Protein AF-A0A7V9HTX9-F1 (afdb_monomer_lite)

Radius of gyration: 19.85 Å; chains: 1; bounding box: 39×56×28 Å

pLDDT: mean 83.44, std 15.08, range [38.59, 98.44]

Secondary structure (DSSP, 8-state):
-PPPPTT--EEEEEE-S--STT---PPEEEEEE---S--SSS-SSGGGSHHHHHHHHHHHHHSSPPPHHHHHHHHHHHHTTTT-HHHHHHHHHHHHHHHHHSHHHHHHTT-

Sequence (111 aa):
MVNLPFNEPLYLFVDSPFNDVRGSGPYTLRIQDVTIAPASCASTNPIDCTDFFVRQHYSDFLNREPDTPGLTFWTNDINVCGADVQCVEVKRINVSAAFFLSIEFQQTGYL

Structure (mmCIF, N/CA/C/O backbone):
data_AF-A0A7V9HTX9-F1
#
_entry.id   AF-A0A7V9HTX9-F1
#
loop_
_atom_site.group_PDB
_atom_site.id
_atom_site.type_symbol
_atom_site.label_atom_id
_atom_site.label_alt_id
_atom_site.label_comp_id
_atom_site.label_asym_id
_atom_site.label_entity_id
_atom_site.label_seq_id
_atom_site.pdbx_PDB_ins_code
_atom_site.Cartn_x
_atom_site.Cartn_y
_atom_site.Cartn_z
_atom_site.occupancy
_atom_site.B_iso_or_equiv
_atom_site.auth_seq_id
_atom_site.auth_comp_id
_atom_site.auth_asym_id
_atom_site.auth_atom_id
_atom_site.pdbx_PDB_model_num
ATOM 1 N N . MET A 1 1 ? 19.115 27.131 8.680 1.00 38.59 1 MET A N 1
ATOM 2 C CA . MET A 1 1 ? 18.928 27.417 7.243 1.00 38.59 1 MET A CA 1
ATOM 3 C C . MET A 1 1 ? 18.306 26.184 6.628 1.00 38.59 1 MET A C 1
ATOM 5 O O . MET A 1 1 ? 18.918 25.128 6.698 1.00 38.59 1 MET A O 1
ATOM 9 N N . VAL A 1 2 ? 17.072 26.290 6.145 1.00 48.34 2 VAL A N 1
ATOM 10 C CA . VAL A 1 2 ? 16.437 25.223 5.365 1.00 48.34 2 VAL A CA 1
ATOM 11 C C . VAL A 1 2 ? 16.901 25.437 3.928 1.00 48.34 2 VAL A C 1
ATOM 13 O O . VAL A 1 2 ? 16.665 26.507 3.373 1.00 48.34 2 VAL A O 1
ATOM 16 N N . ASN A 1 3 ? 17.643 24.484 3.369 1.00 53.16 3 ASN A N 1
ATOM 17 C CA . ASN A 1 3 ? 18.049 24.545 1.968 1.00 53.16 3 ASN A CA 1
ATOM 18 C C . ASN A 1 3 ? 16.812 24.285 1.107 1.00 53.16 3 ASN A C 1
ATOM 20 O O . ASN A 1 3 ? 16.169 23.249 1.262 1.00 53.16 3 ASN A O 1
ATOM 24 N N . LEU A 1 4 ? 16.472 25.231 0.232 1.00 58.78 4 LEU A N 1
ATOM 25 C CA . LEU A 1 4 ? 15.424 25.028 -0.762 1.00 58.78 4 LEU A CA 1
ATOM 26 C C . LEU A 1 4 ? 15.963 24.091 -1.856 1.00 58.78 4 LEU A C 1
ATOM 28 O O . LEU A 1 4 ? 17.106 24.283 -2.290 1.00 58.78 4 LEU A O 1
ATOM 32 N N . PRO A 1 5 ? 15.193 23.076 -2.283 1.00 63.03 5 PRO A N 1
ATOM 33 C CA . PRO A 1 5 ? 15.617 22.171 -3.341 1.00 63.03 5 PRO A CA 1
ATOM 34 C C . PRO A 1 5 ? 15.827 22.958 -4.642 1.00 63.03 5 PRO A C 1
ATOM 36 O O . PRO A 1 5 ? 14.998 23.777 -5.041 1.00 63.03 5 PRO A O 1
ATOM 39 N N . PHE A 1 6 ? 16.978 22.755 -5.283 1.00 54.91 6 PHE A N 1
ATOM 40 C CA . PHE A 1 6 ? 17.284 23.390 -6.561 1.00 54.91 6 PHE A CA 1
ATOM 41 C C . PHE A 1 6 ? 16.400 22.783 -7.660 1.00 54.91 6 PHE A C 1
ATOM 43 O O . PHE A 1 6 ? 16.388 21.568 -7.823 1.00 54.91 6 PHE A O 1
ATOM 50 N N . ASN A 1 7 ? 15.749 23.645 -8.452 1.00 63.97 7 ASN A N 1
ATOM 51 C CA . ASN A 1 7 ? 14.964 23.299 -9.646 1.00 63.97 7 ASN A CA 1
ATOM 52 C C . ASN A 1 7 ? 13.579 22.652 -9.413 1.00 63.97 7 ASN A C 1
ATOM 54 O O . ASN A 1 7 ? 13.042 22.054 -10.342 1.00 63.97 7 ASN A O 1
ATOM 58 N N . GLU A 1 8 ? 12.979 22.822 -8.230 1.00 70.00 8 GLU A N 1
ATOM 59 C CA . GLU A 1 8 ? 11.571 22.459 -7.990 1.00 70.00 8 GLU A CA 1
ATOM 60 C C . GLU A 1 8 ? 10.631 23.658 -8.235 1.00 70.00 8 GLU A C 1
ATOM 62 O O . GLU A 1 8 ? 10.935 24.773 -7.786 1.00 70.00 8 GLU A O 1
ATOM 67 N N . PRO A 1 9 ? 9.497 23.482 -8.948 1.00 72.69 9 PRO A N 1
ATOM 68 C CA . PRO A 1 9 ? 8.521 24.544 -9.148 1.00 72.69 9 PRO A CA 1
ATOM 69 C C . PRO A 1 9 ? 7.810 24.857 -7.829 1.00 72.69 9 PRO A C 1
ATOM 71 O O . PRO A 1 9 ? 6.999 24.085 -7.326 1.00 72.69 9 PRO A O 1
ATOM 74 N N . LEU A 1 10 ? 8.095 26.034 -7.281 1.00 76.50 10 LEU A N 1
ATOM 75 C CA . LEU A 1 10 ? 7.432 26.522 -6.082 1.00 76.50 10 LEU A CA 1
ATOM 76 C C . LEU A 1 10 ? 6.204 27.356 -6.445 1.00 76.50 10 LEU A C 1
ATOM 78 O O . LEU A 1 10 ? 6.260 28.222 -7.321 1.00 76.50 10 LEU A O 1
ATOM 82 N N . TYR A 1 11 ? 5.109 27.137 -5.724 1.00 80.62 11 TYR A N 1
ATOM 83 C CA . TYR A 1 11 ? 3.855 27.847 -5.940 1.00 80.62 11 TYR A CA 1
ATOM 84 C C . TYR A 1 11 ? 3.644 28.891 -4.846 1.00 80.62 11 TYR A C 1
ATOM 86 O O . TYR A 1 11 ? 3.912 28.651 -3.665 1.00 80.62 11 TYR A O 1
ATOM 94 N N . LEU A 1 12 ? 3.171 30.072 -5.253 1.00 83.88 12 LEU A N 1
ATOM 95 C CA . LEU A 1 12 ? 2.777 31.132 -4.335 1.00 83.88 12 LEU A CA 1
ATOM 96 C C . LEU A 1 12 ? 1.340 30.895 -3.881 1.00 83.88 12 LEU A C 1
ATOM 98 O O . 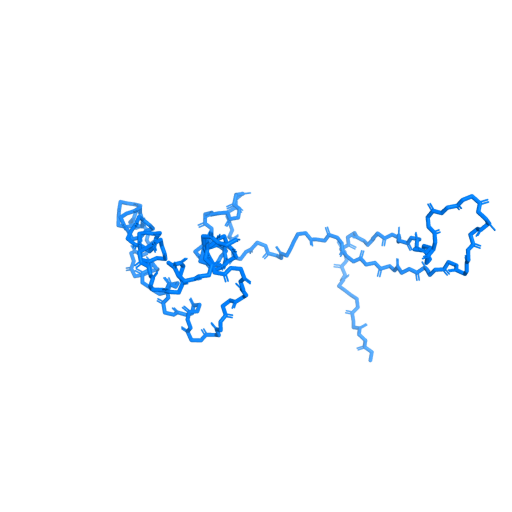LEU A 1 12 ? 0.413 30.900 -4.690 1.00 83.88 12 LEU A O 1
ATOM 102 N N . PHE A 1 13 ? 1.168 30.758 -2.576 1.00 78.94 13 PHE A N 1
ATOM 103 C CA . PHE A 1 13 ? -0.127 30.683 -1.930 1.00 78.94 13 PHE A CA 1
ATOM 104 C C . PHE A 1 13 ? -0.436 31.999 -1.229 1.00 78.94 13 PHE A C 1
ATOM 106 O O . PHE A 1 13 ? 0.414 32.566 -0.537 1.00 78.94 13 PHE A O 1
ATOM 113 N N . VAL A 1 14 ? -1.673 32.454 -1.413 1.00 82.75 14 VAL A N 1
ATOM 114 C CA . VAL A 1 14 ? -2.244 33.615 -0.735 1.00 82.75 14 VAL A CA 1
ATOM 115 C C . VAL A 1 14 ? -3.384 33.106 0.134 1.00 82.75 14 VAL A C 1
ATOM 117 O O . VAL A 1 14 ? -4.466 32.820 -0.376 1.00 82.75 14 VAL A O 1
ATOM 120 N N . ASP A 1 15 ? -3.138 32.964 1.433 1.00 80.19 15 ASP A N 1
ATOM 121 C CA . ASP A 1 15 ? -4.172 32.530 2.370 1.00 80.19 15 ASP A CA 1
ATOM 122 C C . ASP A 1 15 ? -4.850 33.729 3.002 1.00 80.19 15 ASP A C 1
ATOM 124 O O . ASP A 1 15 ? -4.179 34.628 3.516 1.00 80.19 15 ASP A O 1
ATOM 128 N N . SER A 1 16 ? -6.176 33.699 3.049 1.00 76.06 16 SER A N 1
ATOM 129 C CA . SER A 1 16 ? -6.960 34.563 3.920 1.00 76.06 16 SER A CA 1
ATOM 130 C C . SER A 1 16 ? -7.568 33.744 5.060 1.00 76.06 16 SER A C 1
ATOM 132 O O . SER A 1 16 ? -8.113 32.668 4.818 1.00 76.06 16 SER A O 1
ATOM 134 N N . PRO A 1 17 ? -7.557 34.254 6.303 1.00 68.56 17 PRO A N 1
ATOM 135 C CA . PRO A 1 17 ? -8.255 33.612 7.418 1.00 68.56 17 PRO A CA 1
ATOM 136 C C . PRO A 1 17 ? -9.784 33.637 7.258 1.00 68.56 17 PRO A C 1
ATOM 138 O O . PRO A 1 17 ? -10.485 32.884 7.927 1.00 68.56 17 PRO A O 1
ATOM 141 N N . PHE A 1 18 ? -10.303 34.488 6.367 1.00 66.38 18 PHE A N 1
ATOM 142 C CA . PHE A 1 18 ? -11.725 34.617 6.069 1.00 66.38 18 PHE A CA 1
ATOM 143 C C . PHE A 1 18 ? -11.933 34.595 4.553 1.00 66.38 18 PHE A C 1
ATOM 145 O O . PHE A 1 18 ? -11.355 35.417 3.846 1.00 66.38 18 PHE A O 1
ATOM 152 N N . ASN A 1 19 ? -12.769 33.676 4.063 1.00 61.53 19 ASN A N 1
ATOM 153 C CA . ASN A 1 19 ? -13.184 33.593 2.656 1.00 61.53 19 ASN A CA 1
ATOM 154 C C . ASN A 1 19 ? -14.571 34.237 2.463 1.00 61.53 19 ASN A C 1
ATOM 156 O O . ASN A 1 19 ? -15.467 33.624 1.885 1.00 61.53 19 ASN A O 1
ATOM 160 N N . ASP A 1 20 ? -14.783 35.440 3.006 1.00 63.88 20 ASP A N 1
ATOM 161 C CA . ASP A 1 20 ? -16.068 36.142 2.931 1.00 63.88 20 ASP A CA 1
ATOM 162 C C . ASP A 1 20 ? -15.942 37.618 2.497 1.00 63.88 20 ASP A C 1
ATOM 164 O O . ASP A 1 20 ? -14.858 38.165 2.296 1.00 63.88 20 ASP A O 1
ATOM 168 N N . VAL A 1 21 ? -17.097 38.259 2.297 1.00 60.53 21 VAL A N 1
ATOM 169 C CA . VAL A 1 21 ? -17.243 39.617 1.741 1.00 60.53 21 VAL A CA 1
ATOM 170 C C . VAL A 1 21 ? -16.892 40.740 2.727 1.00 60.53 21 VAL A C 1
ATOM 172 O O . VAL A 1 21 ? -16.978 41.910 2.357 1.00 60.53 21 VAL A O 1
ATOM 175 N N . ARG A 1 22 ? -16.506 40.438 3.978 1.00 62.78 22 ARG A N 1
ATOM 176 C CA . ARG A 1 22 ? -16.258 41.457 5.022 1.00 62.78 22 ARG A CA 1
ATOM 177 C C . ARG A 1 22 ? -14.897 42.151 4.906 1.00 62.78 22 ARG A C 1
ATOM 179 O O . ARG A 1 22 ? -14.527 42.934 5.778 1.00 62.78 22 ARG A O 1
ATOM 186 N N . GLY A 1 23 ? -14.211 41.946 3.787 1.00 57.66 23 GLY A N 1
ATOM 187 C CA . GLY A 1 23 ? -12.867 42.437 3.540 1.00 57.66 23 GLY A CA 1
ATOM 188 C C . GLY A 1 23 ? -11.862 41.385 3.972 1.00 57.66 23 GLY A C 1
ATOM 189 O O . GLY A 1 23 ? -11.979 40.784 5.039 1.00 57.66 23 GLY A O 1
ATOM 190 N N . SER A 1 24 ? -10.877 41.138 3.117 1.00 62.72 24 SER A N 1
ATOM 191 C CA . SER A 1 24 ? -9.832 40.180 3.424 1.00 62.72 24 SER A CA 1
ATOM 192 C C . SER A 1 24 ? -9.103 40.606 4.691 1.00 62.72 24 SER A C 1
ATOM 194 O O . SER A 1 24 ? -8.523 41.695 4.743 1.00 62.72 24 SER A O 1
ATOM 196 N N . GLY A 1 25 ? -9.117 39.742 5.703 1.00 66.62 25 GLY A N 1
ATOM 197 C CA . GLY A 1 25 ? -8.177 39.839 6.813 1.00 66.62 25 GLY A CA 1
ATOM 198 C C . GLY A 1 25 ? -6.720 39.815 6.320 1.00 66.62 25 GLY A C 1
ATOM 199 O O . GLY A 1 25 ? -6.465 39.753 5.115 1.00 66.62 25 GLY A O 1
ATOM 200 N N . PRO A 1 26 ? -5.735 39.860 7.229 1.00 75.12 26 PRO A N 1
ATOM 201 C CA . PRO A 1 26 ? -4.332 39.793 6.836 1.00 75.12 26 PRO A CA 1
ATOM 202 C C . PRO A 1 26 ? -4.080 38.558 5.962 1.00 75.12 26 PRO A C 1
ATOM 204 O O . PRO A 1 26 ? -4.430 37.442 6.347 1.00 75.12 26 PRO A O 1
ATOM 207 N N . TYR A 1 27 ? -3.485 38.769 4.787 1.00 77.44 27 TYR A N 1
ATOM 208 C CA . TYR A 1 27 ? -3.076 37.676 3.916 1.00 77.44 27 TYR A CA 1
ATOM 209 C C . TYR A 1 27 ? -1.760 37.086 4.402 1.00 77.44 27 TYR A C 1
ATOM 211 O O . TYR A 1 27 ? -0.822 37.824 4.714 1.00 77.44 27 TYR A O 1
ATOM 219 N N . THR A 1 28 ? -1.667 35.761 4.404 1.00 80.38 28 THR A N 1
ATOM 220 C CA . THR A 1 28 ? -0.380 35.078 4.535 1.00 80.38 28 THR A CA 1
ATOM 221 C C . THR A 1 28 ? 0.116 34.706 3.148 1.00 80.38 28 THR A C 1
ATOM 223 O O . THR A 1 28 ? -0.588 34.050 2.384 1.00 80.38 28 THR A O 1
ATOM 226 N N . LEU A 1 29 ? 1.332 35.144 2.821 1.00 83.38 29 LEU A N 1
ATOM 227 C CA . LEU A 1 29 ? 2.042 34.713 1.623 1.00 83.38 29 LEU A CA 1
ATOM 228 C C . LEU A 1 29 ? 2.977 33.576 2.015 1.00 83.38 29 LEU A C 1
ATOM 230 O O . LEU A 1 29 ? 3.902 33.787 2.803 1.00 83.38 29 LEU A O 1
ATOM 234 N N . ARG A 1 30 ? 2.758 32.384 1.460 1.00 81.94 30 ARG A N 1
ATOM 235 C CA . ARG A 1 30 ? 3.710 31.277 1.587 1.00 81.94 30 ARG A CA 1
ATOM 236 C C . ARG A 1 30 ? 4.105 30.758 0.217 1.00 81.94 30 ARG A C 1
ATOM 238 O O . ARG A 1 30 ? 3.291 30.691 -0.698 1.00 81.94 30 ARG A O 1
ATOM 245 N N . ILE A 1 31 ? 5.369 30.390 0.097 1.00 81.50 31 ILE A N 1
ATOM 246 C CA . ILE A 1 31 ? 5.897 29.690 -1.065 1.00 81.50 31 ILE A CA 1
ATOM 247 C C . ILE A 1 31 ? 6.035 28.235 -0.639 1.00 81.50 31 ILE A C 1
ATOM 249 O O . ILE A 1 31 ? 6.733 27.949 0.334 1.00 81.50 31 ILE A O 1
ATOM 253 N N . GLN A 1 32 ? 5.337 27.336 -1.322 1.00 77.00 32 GLN A N 1
ATOM 254 C CA . GLN A 1 32 ? 5.355 25.919 -0.991 1.00 77.00 32 GLN A CA 1
ATOM 255 C C . GLN A 1 32 ? 5.514 25.096 -2.264 1.00 77.00 32 GLN A C 1
ATOM 257 O O . GLN A 1 32 ? 4.986 25.443 -3.321 1.00 77.00 32 GLN A O 1
ATOM 262 N N . ASP A 1 33 ? 6.270 24.013 -2.143 1.00 73.75 33 ASP A N 1
ATOM 263 C CA . ASP A 1 33 ? 6.306 22.982 -3.163 1.00 73.75 33 ASP A CA 1
ATOM 264 C C . ASP A 1 33 ? 4.961 22.233 -3.183 1.00 73.75 33 ASP A C 1
ATOM 266 O O . ASP A 1 33 ? 4.458 21.813 -2.138 1.00 73.75 33 ASP A O 1
ATOM 270 N N . VAL A 1 34 ? 4.366 22.107 -4.368 1.00 68.12 34 VAL A N 1
ATOM 271 C CA . VAL A 1 34 ? 3.124 21.348 -4.606 1.00 68.12 34 VAL A CA 1
ATOM 272 C C . VAL A 1 34 ? 3.471 20.076 -5.363 1.00 68.12 34 VAL A C 1
ATOM 274 O O . VAL A 1 34 ? 2.793 19.676 -6.308 1.00 68.12 34 VAL A O 1
ATOM 277 N N . THR A 1 35 ? 4.567 19.434 -4.985 1.00 58.84 35 THR A N 1
ATOM 278 C CA . THR A 1 35 ? 4.783 18.054 -5.373 1.00 58.84 35 THR A CA 1
ATOM 279 C C . THR A 1 35 ? 3.751 17.196 -4.647 1.00 58.84 35 THR A C 1
ATOM 281 O O . THR A 1 35 ? 3.545 17.280 -3.433 1.00 58.84 35 THR A O 1
ATOM 284 N N . ILE A 1 36 ? 3.064 16.348 -5.415 1.00 58.97 36 ILE A N 1
ATOM 285 C CA . ILE A 1 36 ? 2.537 15.099 -4.865 1.00 58.97 36 ILE A CA 1
ATOM 286 C C . ILE A 1 36 ? 3.737 14.455 -4.171 1.00 58.97 36 ILE A C 1
ATOM 288 O O . ILE A 1 36 ? 4.814 14.439 -4.773 1.00 58.97 36 ILE A O 1
ATOM 292 N N . ALA A 1 37 ? 3.577 14.004 -2.920 1.00 56.81 37 ALA A N 1
ATOM 293 C CA . ALA A 1 37 ? 4.656 13.364 -2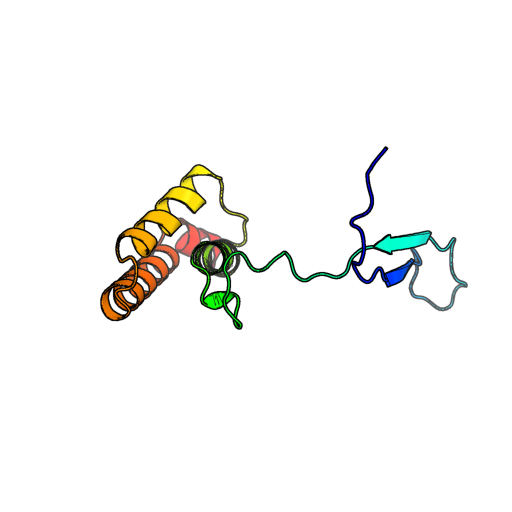.168 1.00 56.81 37 ALA A CA 1
ATOM 294 C C . ALA A 1 37 ? 5.461 12.455 -3.112 1.00 56.81 37 ALA A C 1
ATOM 296 O O . ALA A 1 37 ? 4.829 11.751 -3.910 1.00 56.81 37 ALA A O 1
ATOM 297 N N . PRO A 1 38 ? 6.809 12.527 -3.095 1.00 56.28 38 PRO A N 1
ATOM 298 C CA . PRO A 1 38 ? 7.632 11.859 -4.092 1.00 56.28 38 PRO A CA 1
ATOM 299 C C . PRO A 1 38 ? 7.149 10.425 -4.240 1.00 56.28 38 PRO A C 1
ATOM 301 O O . PRO A 1 38 ? 6.954 9.743 -3.230 1.00 56.28 38 PRO A O 1
ATOM 304 N N . ALA A 1 39 ? 6.887 10.019 -5.487 1.00 57.44 39 ALA A N 1
ATOM 305 C CA . ALA A 1 39 ? 6.372 8.692 -5.771 1.00 57.44 39 ALA A CA 1
ATOM 306 C C . ALA A 1 39 ? 7.272 7.691 -5.051 1.00 57.44 39 ALA A C 1
ATOM 308 O O . ALA A 1 39 ? 8.494 7.691 -5.225 1.00 57.44 39 ALA A O 1
ATOM 309 N N . SER A 1 40 ? 6.677 6.886 -4.181 1.00 67.75 40 SER A N 1
ATOM 310 C CA . SER A 1 40 ? 7.440 6.007 -3.304 1.00 67.75 40 SER A CA 1
ATOM 311 C C . SER A 1 40 ? 8.130 4.865 -4.058 1.00 67.75 40 SER A C 1
ATOM 313 O O . SER A 1 40 ? 8.987 4.162 -3.523 1.00 67.75 40 SER A O 1
ATOM 315 N N . CYS A 1 41 ? 7.802 4.732 -5.341 1.00 76.31 41 CYS A N 1
ATOM 316 C CA . CYS A 1 41 ? 8.474 3.921 -6.333 1.00 76.31 41 CYS A CA 1
ATOM 317 C C . CYS A 1 41 ? 8.398 4.593 -7.718 1.00 76.31 41 CYS A C 1
ATOM 319 O O . CYS A 1 41 ? 7.634 5.533 -7.934 1.00 76.31 41 CYS A O 1
ATOM 321 N N . ALA A 1 42 ? 9.159 4.082 -8.689 1.00 79.12 42 ALA A N 1
ATOM 322 C CA . ALA A 1 42 ? 9.170 4.578 -10.069 1.00 79.12 42 ALA A CA 1
ATOM 323 C C . ALA A 1 42 ? 7.967 4.078 -10.905 1.00 79.12 42 ALA A C 1
ATOM 325 O O . ALA A 1 42 ? 8.157 3.580 -12.015 1.00 79.12 42 ALA A O 1
ATOM 326 N N . SER A 1 43 ? 6.740 4.177 -10.379 1.00 81.94 43 SER A N 1
ATOM 327 C CA . SER A 1 43 ? 5.511 3.906 -11.142 1.00 81.94 43 SER A CA 1
ATOM 328 C C . SER A 1 43 ? 4.809 5.197 -11.560 1.00 81.94 43 SER A C 1
ATOM 330 O O . SER A 1 43 ? 4.837 6.199 -10.847 1.00 81.94 43 SER A O 1
ATOM 332 N N . THR A 1 44 ? 4.141 5.162 -12.716 1.00 84.94 44 THR A N 1
ATOM 333 C CA . THR A 1 44 ? 3.239 6.228 -13.173 1.00 84.94 44 THR A CA 1
ATOM 334 C C . THR A 1 44 ? 2.011 6.362 -12.274 1.00 84.94 44 THR A C 1
ATOM 336 O O . THR A 1 44 ? 1.525 7.475 -12.084 1.00 84.94 44 THR A O 1
ATOM 339 N N . ASN A 1 45 ? 1.504 5.255 -11.721 1.00 84.56 45 ASN A N 1
ATOM 340 C CA . ASN A 1 45 ? 0.378 5.271 -10.794 1.00 84.56 45 ASN A CA 1
ATOM 341 C C . ASN A 1 45 ? 0.873 4.961 -9.368 1.00 84.56 45 ASN A C 1
ATOM 343 O O . ASN A 1 45 ? 1.401 3.869 -9.144 1.00 84.56 45 ASN A O 1
ATOM 347 N N . PRO A 1 46 ? 0.690 5.871 -8.391 1.00 86.88 46 PRO A N 1
ATOM 348 C CA . PRO A 1 46 ? 1.119 5.652 -7.011 1.00 86.88 46 PRO A CA 1
ATOM 349 C C . PRO A 1 46 ? 0.578 4.368 -6.376 1.00 86.88 46 PRO A C 1
ATOM 351 O O . PRO A 1 46 ? 1.267 3.774 -5.554 1.00 86.88 46 PRO A O 1
ATOM 354 N N . ILE A 1 47 ? -0.608 3.890 -6.783 1.00 89.31 47 ILE A N 1
ATOM 355 C CA . ILE A 1 47 ? -1.186 2.639 -6.256 1.00 89.31 47 ILE A CA 1
ATOM 356 C C . ILE A 1 47 ? -0.330 1.403 -6.564 1.00 89.31 47 ILE A C 1
ATOM 358 O O . ILE A 1 47 ? -0.439 0.381 -5.888 1.00 89.31 47 ILE A O 1
ATOM 362 N N . ASP A 1 48 ? 0.548 1.490 -7.565 1.00 90.88 48 ASP A N 1
ATOM 363 C CA . ASP A 1 48 ? 1.475 0.414 -7.887 1.00 90.88 48 ASP A CA 1
ATOM 364 C C . ASP A 1 48 ? 2.668 0.366 -6.931 1.00 90.88 48 ASP A C 1
ATOM 366 O O . ASP A 1 48 ? 3.360 -0.651 -6.885 1.00 90.88 48 ASP A O 1
ATOM 370 N N . CYS A 1 49 ? 2.897 1.413 -6.141 1.00 92.75 49 CYS A N 1
ATOM 371 C CA . CYS A 1 49 ? 3.922 1.417 -5.114 1.00 92.75 49 CYS A CA 1
ATOM 372 C C . CYS A 1 49 ? 3.405 0.751 -3.840 1.00 92.75 49 CYS A C 1
ATOM 374 O O . CYS A 1 49 ? 2.376 1.138 -3.290 1.00 92.75 49 CYS A O 1
ATOM 376 N N . THR A 1 50 ? 4.125 -0.263 -3.357 1.00 95.69 50 THR A N 1
ATOM 377 C CA . THR A 1 50 ? 3.675 -1.108 -2.242 1.00 95.69 50 THR A CA 1
ATOM 378 C C . THR A 1 50 ? 3.382 -0.320 -0.965 1.00 95.69 50 THR A C 1
ATOM 380 O O . THR A 1 50 ? 2.362 -0.546 -0.323 1.00 95.69 50 THR A O 1
ATOM 383 N N . ASP A 1 51 ? 4.248 0.610 -0.579 1.00 94.44 51 ASP A N 1
ATOM 384 C CA . ASP A 1 51 ? 4.066 1.400 0.638 1.00 94.44 51 ASP A CA 1
ATOM 385 C C . ASP A 1 51 ? 2.901 2.397 0.509 1.00 94.44 51 ASP A C 1
ATOM 387 O O . ASP A 1 51 ? 2.153 2.576 1.470 1.00 94.44 51 ASP A O 1
ATOM 391 N N . PHE A 1 52 ? 2.693 2.990 -0.674 1.00 94.19 52 PHE A N 1
ATOM 392 C CA . PHE A 1 52 ? 1.526 3.830 -0.950 1.00 94.19 52 PHE A CA 1
ATOM 393 C C . PHE A 1 52 ? 0.240 2.999 -0.888 1.00 94.19 52 PHE A C 1
ATOM 395 O O . PHE A 1 52 ? -0.705 3.386 -0.208 1.00 94.19 52 PHE A O 1
ATOM 402 N N . PHE A 1 53 ? 0.226 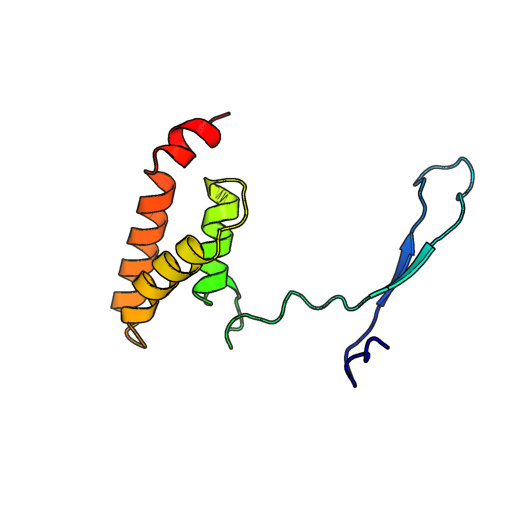1.820 -1.518 1.00 96.31 53 PHE A N 1
ATOM 403 C CA . PHE A 1 53 ? -0.891 0.875 -1.456 1.00 96.31 53 PHE A CA 1
ATOM 404 C C . PHE A 1 53 ? -1.263 0.529 -0.007 1.00 96.31 53 PHE A C 1
ATOM 406 O O . PHE A 1 53 ? -2.437 0.581 0.360 1.00 96.31 53 PHE A O 1
ATOM 413 N N . VAL A 1 54 ? -0.272 0.232 0.841 1.00 97.56 54 VAL A N 1
ATOM 414 C CA . VAL A 1 54 ? -0.495 -0.066 2.264 1.00 97.56 54 VAL A CA 1
ATOM 415 C C . VAL A 1 54 ? -1.009 1.164 3.016 1.00 97.56 54 VAL A C 1
ATOM 417 O O . VAL A 1 54 ? -1.990 1.053 3.746 1.00 97.56 54 VAL A O 1
ATOM 420 N N . ARG A 1 55 ? -0.407 2.347 2.832 1.00 96.12 55 ARG A N 1
ATOM 421 C CA . ARG A 1 55 ? -0.885 3.598 3.459 1.00 96.12 55 ARG A CA 1
ATOM 422 C C . ARG A 1 55 ? -2.333 3.913 3.085 1.00 96.12 55 ARG A C 1
ATOM 424 O O . ARG A 1 55 ? -3.111 4.315 3.950 1.00 96.12 55 ARG A O 1
ATOM 431 N N . GLN A 1 56 ? -2.705 3.670 1.829 1.00 95.62 56 GLN A N 1
ATOM 432 C CA . GLN A 1 56 ? -4.072 3.856 1.360 1.00 95.62 56 GLN A CA 1
ATOM 433 C C . GLN A 1 56 ? -5.048 2.923 2.095 1.00 95.62 56 GLN A C 1
ATOM 435 O O . GLN A 1 56 ? -6.105 3.373 2.516 1.00 95.62 56 GLN A O 1
ATOM 440 N N . HIS A 1 57 ? -4.667 1.671 2.381 1.00 96.19 57 HIS A N 1
ATOM 441 C CA . HIS A 1 57 ? -5.500 0.759 3.182 1.00 96.19 57 HIS A CA 1
ATOM 442 C C . HIS A 1 57 ? -5.696 1.238 4.623 1.00 96.19 57 HIS A C 1
ATOM 444 O O . HIS A 1 57 ? -6.797 1.153 5.164 1.00 96.19 57 HIS A O 1
ATOM 450 N N . TYR A 1 58 ? -4.644 1.764 5.249 1.00 96.19 58 TYR A N 1
ATOM 451 C CA . TYR A 1 58 ? -4.756 2.368 6.576 1.00 96.19 58 TYR A CA 1
ATOM 452 C C . TYR A 1 58 ? -5.714 3.569 6.580 1.00 96.19 58 TYR A C 1
ATOM 454 O O . TYR A 1 58 ? -6.516 3.705 7.502 1.00 96.19 58 TYR A O 1
ATOM 462 N N . SER A 1 59 ? -5.689 4.391 5.530 1.00 93.50 59 SER A N 1
ATOM 463 C CA . SER A 1 59 ? -6.607 5.526 5.391 1.00 93.50 59 SER A CA 1
ATOM 464 C C . SER A 1 59 ? -8.047 5.075 5.134 1.00 93.50 59 SER A C 1
ATOM 466 O O . SER A 1 59 ? -8.952 5.494 5.849 1.00 93.50 59 SER A O 1
ATOM 468 N N . ASP A 1 60 ? -8.257 4.181 4.166 1.00 92.00 60 ASP A N 1
ATOM 469 C CA . ASP A 1 60 ? -9.592 3.797 3.692 1.00 92.00 60 ASP A CA 1
ATOM 470 C C . ASP A 1 60 ? -10.346 2.906 4.675 1.00 92.00 60 ASP A C 1
ATOM 472 O O . ASP A 1 60 ? -11.552 3.063 4.855 1.00 92.00 60 ASP A O 1
ATOM 476 N N . PHE A 1 61 ? -9.648 1.964 5.312 1.00 92.81 61 PHE A N 1
ATOM 477 C CA . PHE A 1 61 ? -10.273 1.067 6.276 1.00 92.81 61 PHE A CA 1
ATOM 478 C C . PHE A 1 61 ? -10.174 1.636 7.691 1.00 92.81 61 PHE A C 1
ATOM 480 O O . PHE A 1 61 ? -11.140 1.606 8.437 1.00 92.81 61 PHE A O 1
ATOM 487 N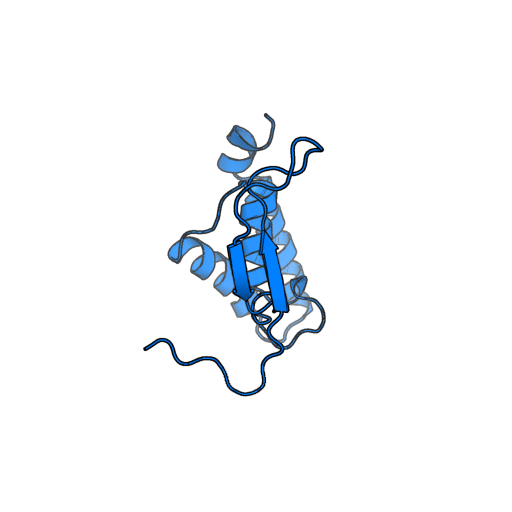 N . LEU A 1 62 ? -9.028 2.172 8.105 1.00 91.38 62 LEU A N 1
ATOM 488 C CA . LEU A 1 62 ? -8.796 2.455 9.529 1.00 91.38 62 LEU A CA 1
ATOM 489 C C . LEU A 1 62 ? -8.876 3.946 9.885 1.00 91.38 62 LEU A C 1
ATOM 491 O O . LEU A 1 62 ? -8.821 4.281 11.068 1.00 91.38 62 LEU A O 1
ATOM 495 N N . ASN A 1 63 ? -9.011 4.835 8.891 1.00 89.50 63 ASN A N 1
ATOM 496 C CA . ASN A 1 63 ? -9.014 6.292 9.053 1.00 89.50 63 ASN A CA 1
ATOM 497 C C . ASN A 1 63 ? -7.845 6.805 9.921 1.00 89.50 63 ASN A C 1
ATOM 499 O O . ASN A 1 63 ? -8.005 7.672 10.785 1.00 89.50 63 ASN A O 1
ATOM 503 N N . ARG A 1 64 ? -6.653 6.232 9.728 1.00 90.69 64 ARG A N 1
ATOM 504 C CA . ARG A 1 64 ? -5.427 6.639 10.427 1.00 90.69 64 ARG A CA 1
ATOM 505 C C . ARG A 1 64 ? -4.194 6.406 9.571 1.00 90.69 64 ARG A C 1
ATOM 507 O O . ARG A 1 64 ? -4.215 5.589 8.662 1.00 90.69 64 ARG A O 1
ATOM 514 N N . GLU A 1 65 ? -3.092 7.056 9.926 1.00 92.88 65 GLU A N 1
ATOM 515 C CA . GLU A 1 65 ? -1.780 6.714 9.373 1.00 92.88 65 GLU A CA 1
ATOM 516 C C . GLU A 1 65 ? -1.239 5.414 10.000 1.00 92.88 65 GLU A C 1
ATOM 518 O O . GLU A 1 65 ? -1.499 5.126 11.180 1.00 92.88 65 GLU A O 1
ATOM 523 N N . PRO A 1 66 ? -0.460 4.622 9.245 1.00 94.06 66 PRO A N 1
ATOM 524 C CA . PRO A 1 66 ? 0.251 3.493 9.814 1.00 94.06 66 PRO A CA 1
ATOM 525 C C . PRO A 1 66 ? 1.346 3.941 10.780 1.00 94.06 66 PRO A C 1
ATOM 527 O O . PRO A 1 66 ? 2.063 4.914 10.545 1.00 94.06 66 PRO A O 1
ATOM 530 N N . ASP A 1 67 ? 1.557 3.149 11.825 1.00 96.50 67 ASP A N 1
ATOM 531 C CA . ASP A 1 67 ? 2.816 3.173 12.559 1.00 96.50 67 ASP A CA 1
ATOM 532 C C . ASP A 1 67 ? 3.946 2.518 11.737 1.00 96.50 67 ASP A C 1
ATOM 534 O O . ASP A 1 67 ? 3.712 1.728 10.817 1.00 96.50 67 ASP A O 1
ATOM 538 N N . THR A 1 68 ? 5.200 2.852 12.062 1.00 96.06 68 THR A N 1
ATOM 539 C CA . THR A 1 68 ? 6.376 2.349 11.331 1.00 96.06 68 THR A CA 1
ATOM 540 C C . THR A 1 68 ? 6.444 0.812 11.281 1.00 96.06 68 THR A C 1
ATOM 542 O O . THR A 1 68 ? 6.683 0.276 10.192 1.00 96.06 68 THR A O 1
ATOM 545 N N . PRO A 1 69 ? 6.234 0.071 12.394 1.00 97.81 69 PRO A N 1
ATOM 546 C CA . PRO A 1 69 ? 6.217 -1.393 12.363 1.00 97.81 69 PRO A CA 1
ATOM 547 C C . PRO A 1 69 ? 5.129 -1.979 11.457 1.00 97.81 69 PRO A C 1
ATOM 549 O O . PRO A 1 69 ? 5.420 -2.876 10.667 1.00 97.81 69 PRO A O 1
ATOM 552 N N . GLY A 1 70 ? 3.903 -1.462 11.533 1.00 96.44 70 GLY A N 1
ATOM 553 C CA . GLY A 1 70 ? 2.767 -1.909 10.735 1.00 96.44 70 GLY A CA 1
ATOM 554 C C . GLY A 1 70 ? 2.985 -1.676 9.245 1.00 96.44 70 GLY A C 1
ATOM 555 O O . GLY A 1 70 ? 2.842 -2.609 8.452 1.00 96.44 70 GLY A O 1
ATOM 556 N N . LEU A 1 71 ? 3.441 -0.476 8.861 1.00 97.31 71 LEU A N 1
ATOM 557 C CA . LEU A 1 71 ? 3.797 -0.182 7.469 1.00 97.31 71 LEU A CA 1
ATOM 558 C C . LEU A 1 71 ? 4.864 -1.154 6.951 1.00 97.31 71 LEU A C 1
ATOM 560 O O . LEU A 1 71 ? 4.734 -1.688 5.850 1.00 97.31 71 LEU A O 1
ATOM 564 N N . THR A 1 72 ? 5.899 -1.406 7.756 1.00 97.69 72 THR A N 1
ATOM 565 C CA . THR A 1 72 ? 7.007 -2.303 7.395 1.00 97.69 72 THR A CA 1
ATOM 566 C C . THR A 1 72 ? 6.524 -3.738 7.214 1.00 97.69 72 THR A C 1
ATOM 568 O O . THR A 1 72 ? 6.886 -4.388 6.236 1.00 97.69 72 THR A O 1
ATOM 571 N N . PHE A 1 73 ? 5.692 -4.230 8.132 1.00 98.19 73 PHE A N 1
ATOM 572 C CA . PHE A 1 73 ? 5.155 -5.586 8.092 1.00 98.19 73 PHE A CA 1
ATOM 573 C C . PHE A 1 73 ? 4.369 -5.846 6.801 1.00 98.19 73 PHE A C 1
ATOM 575 O O . PHE A 1 73 ? 4.716 -6.753 6.045 1.00 98.19 73 PHE A O 1
ATOM 582 N N . TRP A 1 74 ? 3.366 -5.015 6.511 1.00 98.38 74 TRP A N 1
ATOM 583 C CA . TRP A 1 74 ? 2.508 -5.201 5.337 1.00 98.38 74 TRP A CA 1
ATOM 584 C C . TRP A 1 74 ? 3.253 -4.976 4.022 1.00 98.38 74 TRP A C 1
ATOM 586 O O . TRP A 1 74 ? 3.049 -5.712 3.058 1.00 98.38 74 TRP A O 1
ATOM 596 N N . THR A 1 75 ? 4.168 -4.004 3.991 1.00 97.88 75 THR A N 1
ATOM 597 C CA . THR A 1 75 ? 4.999 -3.748 2.808 1.00 97.88 75 THR A CA 1
ATOM 598 C C . THR A 1 75 ? 5.905 -4.940 2.501 1.00 97.88 75 THR A C 1
ATOM 600 O O . THR A 1 75 ? 6.009 -5.361 1.349 1.00 97.88 75 THR A O 1
ATOM 603 N N . ASN A 1 76 ? 6.528 -5.534 3.523 1.00 98.25 76 ASN A N 1
ATOM 604 C CA . ASN A 1 76 ? 7.383 -6.707 3.350 1.00 98.25 76 ASN A CA 1
ATOM 605 C C . ASN A 1 76 ? 6.598 -7.955 2.927 1.00 98.25 76 ASN A C 1
ATOM 607 O O . ASN A 1 76 ? 7.124 -8.748 2.146 1.00 98.25 76 ASN A O 1
ATOM 611 N N . ASP A 1 77 ? 5.353 -8.118 3.388 1.00 98.25 77 ASP A N 1
ATOM 612 C CA . ASP A 1 77 ? 4.517 -9.260 2.997 1.00 98.25 77 ASP A CA 1
ATOM 613 C C . ASP A 1 77 ? 4.214 -9.281 1.490 1.00 98.25 77 ASP A C 1
ATOM 615 O O . ASP A 1 77 ? 4.151 -10.355 0.892 1.00 98.25 77 ASP A O 1
ATOM 619 N N . ILE A 1 78 ? 4.098 -8.107 0.860 1.00 98.19 78 ILE A N 1
ATOM 620 C CA . ILE A 1 78 ? 3.950 -7.972 -0.597 1.00 98.19 78 ILE A CA 1
ATOM 621 C C . ILE A 1 78 ? 5.319 -8.059 -1.287 1.00 98.19 78 ILE A C 1
ATOM 623 O O . ILE A 1 78 ? 5.487 -8.805 -2.252 1.00 98.19 78 ILE A O 1
ATOM 627 N N . ASN A 1 79 ? 6.323 -7.331 -0.786 1.00 96.88 79 ASN A N 1
ATOM 628 C CA . ASN A 1 79 ? 7.632 -7.221 -1.439 1.00 96.88 79 ASN A CA 1
ATOM 629 C C . ASN A 1 79 ? 8.424 -8.538 -1.478 1.00 96.88 79 ASN A C 1
ATOM 631 O O . ASN A 1 79 ? 9.341 -8.661 -2.290 1.00 96.88 79 ASN A O 1
ATOM 635 N N . VAL A 1 80 ? 8.061 -9.540 -0.667 1.00 97.62 80 VAL A N 1
ATOM 636 C CA . VAL A 1 80 ? 8.650 -10.891 -0.737 1.00 97.62 80 VAL A CA 1
ATOM 637 C C . VAL A 1 80 ? 8.513 -11.530 -2.127 1.00 97.62 80 VAL A C 1
ATOM 639 O O . VAL A 1 80 ? 9.320 -12.379 -2.496 1.00 97.62 80 VAL A O 1
ATOM 642 N N . CYS A 1 81 ? 7.527 -11.098 -2.919 1.00 97.62 81 CYS A N 1
ATOM 643 C CA . CYS A 1 81 ? 7.298 -11.572 -4.281 1.00 97.62 81 CYS A CA 1
ATOM 644 C C . CYS A 1 81 ? 8.321 -11.056 -5.310 1.00 97.62 81 CYS A C 1
ATOM 646 O O . CYS A 1 81 ? 8.431 -11.617 -6.402 1.00 97.62 81 CYS A O 1
ATOM 648 N N . GLY A 1 82 ? 9.066 -9.987 -5.006 1.00 94.56 82 GLY A N 1
ATOM 649 C CA . GLY A 1 82 ? 9.972 -9.355 -5.966 1.00 94.56 82 GLY A CA 1
ATOM 650 C C . GLY A 1 82 ? 9.247 -8.917 -7.247 1.00 94.56 82 GLY A C 1
ATOM 651 O O . GLY A 1 82 ? 8.303 -8.137 -7.191 1.00 94.56 82 GLY A O 1
ATOM 652 N N . ALA A 1 83 ? 9.700 -9.413 -8.403 1.00 93.69 83 ALA A N 1
ATOM 653 C CA . ALA A 1 83 ? 9.140 -9.081 -9.719 1.00 93.69 83 ALA A CA 1
ATOM 654 C C . ALA A 1 83 ? 8.035 -10.047 -10.203 1.00 93.69 83 ALA A C 1
ATOM 656 O O . ALA A 1 83 ? 7.550 -9.901 -11.326 1.00 93.69 83 ALA A O 1
ATOM 657 N N . ASP A 1 84 ? 7.648 -11.048 -9.403 1.00 97.75 84 ASP A N 1
ATOM 658 C CA . ASP A 1 84 ? 6.562 -11.966 -9.760 1.00 97.75 84 ASP A CA 1
ATOM 659 C C . ASP A 1 84 ? 5.201 -11.272 -9.614 1.00 97.75 84 ASP A C 1
ATOM 661 O O . ASP A 1 84 ? 4.652 -11.140 -8.519 1.00 97.75 84 ASP A O 1
ATOM 665 N N . VAL A 1 85 ? 4.642 -10.854 -10.750 1.00 95.50 85 VAL A N 1
ATOM 666 C CA . VAL A 1 85 ? 3.367 -10.130 -10.822 1.00 95.50 85 VAL A CA 1
ATOM 667 C C . VAL A 1 85 ? 2.197 -10.953 -10.272 1.00 95.50 85 VAL A C 1
ATOM 669 O O . VAL A 1 85 ? 1.313 -10.387 -9.636 1.00 95.50 85 VAL A O 1
ATOM 672 N N . GLN A 1 86 ? 2.177 -12.275 -10.473 1.00 98.06 86 GLN A N 1
ATOM 673 C CA . GLN A 1 86 ? 1.081 -13.115 -9.973 1.00 98.06 86 GLN A CA 1
ATOM 674 C C . GLN A 1 86 ? 1.150 -13.250 -8.451 1.00 98.06 86 GLN A C 1
ATOM 676 O O . GLN A 1 86 ? 0.128 -13.168 -7.771 1.00 98.06 86 GLN A O 1
ATOM 681 N N . CYS A 1 87 ? 2.358 -13.397 -7.905 1.00 98.38 87 CYS A N 1
ATOM 682 C CA . CYS A 1 87 ? 2.567 -13.381 -6.461 1.00 98.38 87 CYS A CA 1
ATOM 683 C C . CYS A 1 87 ? 2.152 -12.032 -5.852 1.00 98.38 87 CYS A C 1
ATOM 685 O O . CYS A 1 87 ? 1.420 -12.016 -4.860 1.00 98.38 87 CYS A O 1
ATOM 687 N N . VAL A 1 88 ? 2.567 -10.908 -6.457 1.00 97.62 88 VAL A N 1
ATOM 688 C CA . VAL A 1 88 ? 2.210 -9.554 -5.990 1.00 97.62 88 VAL A CA 1
ATOM 689 C C . VAL A 1 88 ? 0.696 -9.360 -5.975 1.00 97.62 88 VAL A C 1
ATOM 691 O O . VAL A 1 88 ? 0.165 -8.879 -4.975 1.00 97.62 88 VAL A O 1
ATOM 694 N N . GLU A 1 89 ? -0.005 -9.771 -7.034 1.00 97.50 89 GLU A N 1
ATOM 695 C CA . GLU A 1 89 ? -1.467 -9.688 -7.121 1.00 97.50 89 GLU A CA 1
ATOM 696 C C . GLU A 1 89 ? -2.139 -10.459 -5.974 1.00 97.50 89 GLU A C 1
ATOM 698 O O . GLU A 1 89 ? -2.948 -9.906 -5.227 1.00 97.50 89 GLU A O 1
ATOM 703 N N . VAL A 1 90 ? -1.739 -11.717 -5.756 1.00 98.44 90 VAL A N 1
ATOM 704 C CA . VAL A 1 90 ? -2.270 -12.549 -4.664 1.00 98.44 90 VAL A CA 1
ATOM 705 C C . VAL A 1 90 ? -1.983 -11.925 -3.297 1.00 98.44 90 VAL A C 1
ATOM 707 O O . VAL A 1 90 ? -2.854 -11.911 -2.424 1.00 98.44 90 VAL A O 1
ATOM 710 N N . LYS A 1 91 ? -0.780 -11.379 -3.087 1.00 98.38 91 LYS A N 1
ATOM 711 C CA . LYS A 1 91 ? -0.428 -10.703 -1.834 1.00 98.38 91 LYS A CA 1
ATOM 712 C C . LYS A 1 91 ? -1.248 -9.441 -1.610 1.00 98.38 91 LYS A C 1
ATOM 714 O O . LYS A 1 91 ? -1.745 -9.258 -0.503 1.00 98.38 91 LYS A O 1
ATOM 719 N N . ARG A 1 92 ? -1.464 -8.619 -2.638 1.00 98.12 92 ARG A N 1
ATOM 720 C CA . ARG A 1 92 ? -2.330 -7.435 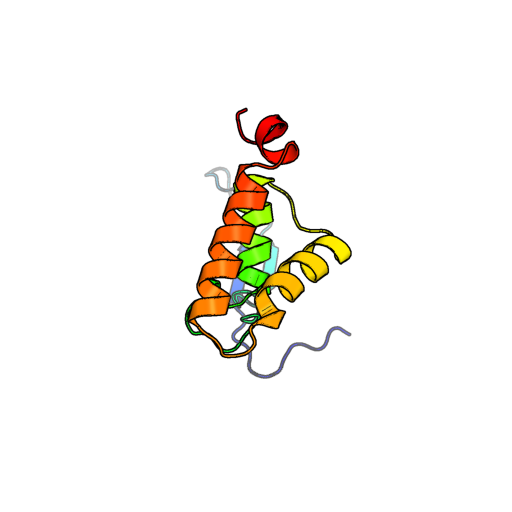-2.544 1.00 98.12 92 ARG A CA 1
ATOM 721 C C . ARG A 1 92 ? -3.755 -7.813 -2.160 1.00 98.12 92 ARG A C 1
ATOM 723 O O . ARG A 1 92 ? -4.271 -7.236 -1.211 1.00 98.12 92 ARG A O 1
ATOM 730 N N . ILE A 1 93 ? -4.336 -8.833 -2.798 1.00 98.31 93 ILE A N 1
ATOM 731 C CA . ILE A 1 93 ? -5.668 -9.354 -2.445 1.00 98.31 93 ILE A CA 1
ATOM 732 C C . ILE A 1 93 ? -5.723 -9.768 -0.969 1.00 98.31 93 ILE A C 1
ATOM 734 O O . ILE A 1 93 ? -6.648 -9.391 -0.250 1.00 98.31 93 ILE A O 1
ATOM 738 N N . ASN A 1 94 ? -4.722 -10.516 -0.497 1.00 98.25 94 ASN A N 1
ATOM 739 C CA . ASN A 1 94 ? -4.675 -10.987 0.887 1.00 98.25 94 ASN A CA 1
ATOM 740 C C . ASN A 1 94 ? -4.526 -9.840 1.895 1.00 98.25 94 ASN A C 1
ATOM 742 O O . ASN A 1 94 ? -5.200 -9.850 2.924 1.00 98.25 94 ASN A O 1
ATOM 746 N N . VAL A 1 95 ? -3.681 -8.846 1.603 1.00 98.00 95 VAL A N 1
ATOM 747 C CA . VAL A 1 95 ? -3.529 -7.651 2.445 1.00 98.00 95 VAL A CA 1
ATOM 748 C C . VAL A 1 95 ? -4.843 -6.872 2.485 1.00 98.00 95 VAL A C 1
ATOM 750 O O . VAL A 1 95 ? -5.331 -6.583 3.574 1.00 98.00 95 VAL A O 1
ATOM 753 N N . SER A 1 96 ? -5.485 -6.621 1.341 1.00 97.94 96 SER A N 1
ATOM 754 C CA . SER A 1 96 ? -6.799 -5.964 1.296 1.00 97.94 96 SER A CA 1
ATOM 755 C C . SER A 1 96 ? -7.847 -6.698 2.129 1.00 97.94 96 SER A C 1
ATOM 757 O O . SER A 1 96 ? -8.548 -6.083 2.935 1.00 97.94 96 SER A O 1
ATOM 759 N N . ALA A 1 97 ? -7.916 -8.025 1.994 1.00 97.25 97 ALA A N 1
ATOM 760 C CA . ALA A 1 97 ? -8.822 -8.850 2.782 1.00 97.25 97 ALA A CA 1
ATOM 761 C C . ALA A 1 97 ? -8.516 -8.772 4.286 1.00 97.25 97 ALA A C 1
ATOM 763 O O . ALA A 1 97 ? -9.442 -8.705 5.091 1.00 97.25 97 ALA A O 1
ATOM 764 N N . ALA A 1 98 ? -7.240 -8.739 4.680 1.00 97.00 98 ALA A N 1
ATOM 765 C CA . ALA A 1 98 ? -6.848 -8.641 6.083 1.00 97.00 98 ALA A CA 1
ATOM 766 C C . ALA A 1 98 ? -7.301 -7.322 6.729 1.00 97.00 98 ALA A C 1
ATOM 768 O O . ALA A 1 98 ? -7.799 -7.346 7.854 1.00 97.00 98 ALA A O 1
ATOM 769 N N . PHE A 1 99 ? -7.194 -6.190 6.022 1.00 96.19 99 PHE A N 1
ATOM 770 C CA . PHE A 1 99 ? -7.710 -4.904 6.510 1.00 96.19 99 PHE A CA 1
ATOM 771 C C . PHE A 1 99 ? -9.236 -4.918 6.627 1.00 96.19 99 PHE A C 1
ATOM 773 O O . PHE A 1 99 ? -9.767 -4.596 7.691 1.00 96.19 99 PHE A O 1
ATOM 780 N N . PHE A 1 100 ? -9.934 -5.369 5.581 1.00 94.31 100 PHE A N 1
ATOM 781 C CA . PHE A 1 100 ? -11.398 -5.442 5.560 1.00 94.31 100 PHE A CA 1
ATOM 782 C C . PHE A 1 100 ? -11.974 -6.390 6.626 1.00 94.31 100 PHE A C 1
ATOM 784 O O . PHE A 1 100 ? -13.043 -6.146 7.178 1.00 94.31 100 PHE A O 1
ATOM 791 N N . LEU A 1 101 ? -11.282 -7.484 6.943 1.00 93.38 101 LEU A N 1
ATOM 792 C CA . LEU A 1 101 ? -11.727 -8.445 7.956 1.00 93.38 101 LEU A CA 1
ATOM 793 C C . LEU A 1 101 ? -11.206 -8.128 9.364 1.00 93.38 101 LEU A C 1
ATOM 795 O O . LEU A 1 101 ? -11.564 -8.833 10.309 1.00 93.38 101 LEU A O 1
ATOM 799 N N . SER A 1 102 ? -10.372 -7.098 9.526 1.00 91.81 102 SER A N 1
ATOM 800 C CA . SER A 1 102 ? -9.792 -6.748 10.821 1.00 91.81 102 SER A CA 1
ATOM 801 C C . SER A 1 102 ? -10.864 -6.326 11.831 1.00 91.81 102 SER A C 1
ATOM 803 O O . SER A 1 102 ? -11.850 -5.670 11.489 1.00 91.81 102 SER A O 1
ATOM 805 N N . ILE A 1 103 ? -10.650 -6.662 13.108 1.00 87.56 103 ILE A N 1
ATOM 806 C CA . ILE A 1 103 ? -11.532 -6.208 14.196 1.00 87.56 103 ILE A CA 1
ATOM 807 C C . ILE A 1 103 ? -11.577 -4.682 14.294 1.00 87.56 103 ILE A C 1
ATOM 809 O O . ILE A 1 103 ? -12.592 -4.126 14.693 1.00 87.56 103 ILE A O 1
ATOM 813 N N . GLU A 1 104 ? -10.482 -4.018 13.919 1.00 86.31 104 GLU A N 1
ATOM 814 C CA . GLU A 1 104 ? -10.367 -2.568 13.950 1.00 86.31 104 GLU A CA 1
ATOM 815 C C . GLU A 1 104 ? -11.364 -1.962 12.961 1.00 86.31 104 GLU A C 1
ATOM 817 O O . GLU A 1 104 ? -12.246 -1.221 13.383 1.00 86.31 104 GLU A O 1
ATOM 822 N N . PHE A 1 105 ? -11.335 -2.392 11.694 1.00 87.31 105 PHE A N 1
ATOM 823 C CA . PHE A 1 105 ? -12.306 -1.936 10.699 1.00 87.31 105 PHE A CA 1
ATOM 824 C C . PHE A 1 105 ? -13.751 -2.277 11.081 1.00 87.31 105 PHE A C 1
ATOM 826 O O . PHE A 1 105 ? -14.647 -1.453 10.923 1.00 87.31 105 PHE A O 1
ATOM 833 N N . GLN A 1 106 ? -13.997 -3.463 11.641 1.00 86.50 106 GLN A N 1
ATOM 834 C CA . GLN A 1 106 ? -15.341 -3.839 12.094 1.00 86.50 106 GLN A CA 1
ATOM 835 C C . GLN A 1 106 ? -15.878 -2.926 13.206 1.00 86.50 106 GLN A C 1
ATOM 837 O O . GLN A 1 106 ? -17.089 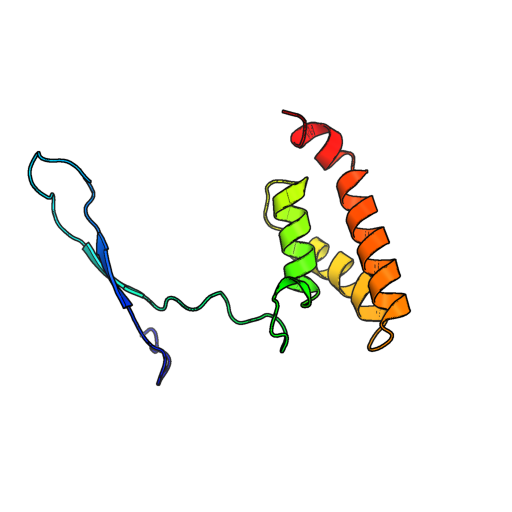-2.734 13.301 1.00 86.50 106 GLN A O 1
ATOM 842 N N . GLN A 1 107 ? -15.003 -2.376 14.050 1.00 82.94 107 GLN A N 1
ATOM 843 C CA . GLN A 1 107 ? -15.388 -1.521 15.173 1.00 82.94 107 GLN A CA 1
ATOM 844 C C . GLN A 1 107 ? -15.438 -0.034 14.810 1.00 82.94 107 GLN A C 1
ATOM 846 O O . GLN A 1 107 ? -16.252 0.688 15.383 1.00 82.94 107 GLN A O 1
ATOM 851 N N . THR A 1 108 ? -14.588 0.430 13.890 1.00 80.38 108 THR A N 1
ATOM 852 C CA . THR A 1 108 ? -14.442 1.861 13.571 1.00 80.38 108 THR A CA 1
ATOM 853 C C . THR A 1 108 ? -14.949 2.254 12.183 1.00 80.38 108 THR A C 1
ATOM 855 O O . THR A 1 108 ? -15.242 3.426 11.977 1.00 80.38 108 THR A O 1
ATOM 858 N N . GLY A 1 109 ? -15.091 1.313 11.245 1.00 68.81 109 GLY A N 1
ATOM 859 C CA . GLY A 1 109 ? -15.419 1.582 9.838 1.00 68.81 109 GLY A CA 1
ATOM 860 C C . GLY A 1 109 ? -16.909 1.553 9.469 1.00 68.81 109 GLY A C 1
ATOM 861 O O . GLY A 1 109 ? -17.254 1.862 8.333 1.00 68.81 109 GLY A O 1
ATOM 862 N N . TYR A 1 110 ? -17.795 1.176 10.399 1.00 59.84 110 TYR A N 1
ATOM 863 C CA . TYR A 1 110 ? -19.256 1.111 10.193 1.00 59.84 110 TYR A CA 1
ATOM 864 C C . TYR A 1 110 ? -20.036 2.297 10.794 1.00 59.84 110 TYR A C 1
ATOM 866 O O . TYR A 1 110 ? -21.269 2.267 10.787 1.00 59.84 110 TYR A O 1
ATOM 874 N N . LEU A 1 111 ? -19.347 3.295 11.356 1.00 55.00 111 LEU A N 1
ATOM 875 C CA . LEU A 1 111 ? -19.954 4.404 12.102 1.00 55.00 111 LEU A CA 1
ATOM 876 C C . LEU A 1 111 ? -20.020 5.700 11.292 1.00 55.00 111 LEU A C 1
ATOM 878 O O . LEU A 1 111 ? -18.998 6.066 10.675 1.00 55.00 111 LEU A O 1
#

Foldseek 3Di:
DDDDDPPADWDWDWDFPDPDDPDTDDTDIDTHGPDPPPLCDPDPDSCPQLLSVLQVLCCQQQVDGDDPVSSVVLSVQLCVCPPPPVSNVVSSVVSSVCSCPDPNSVVPVPD